Protein AF-A0A250IWF0-F1 (afdb_monomer)

Solvent-accessible surface area (backbone atoms only — not comparable to full-atom values): 4258 Å² total; per-residue (Å²): 131,84,85,50,72,67,59,52,45,53,52,52,40,51,57,14,39,53,51,7,66,78,68,77,53,50,27,41,60,29,37,65,70,46,40,82,64,48,51,62,54,48,43,73,75,38,72,87,56,53,68,68,57,53,54,51,49,49,51,47,53,18,45,44,58,61,49,45,81,69,59,92,76,136

Radius of gyration: 12.4 Å; Cα contacts (8 Å, |Δi|>4): 55; chains: 1; bounding box: 32×20×33 Å

Mean predicted aligned error: 4.97 Å

Sequence (74 aa):
MSQTWDDYCLECVEEAREYATNNGTTIQTAMLHILSLLIPRAMARFPDLDLRVALHELAWWAARADNGALGKSG

Organism: NCBI:txid43

Structure (mmCIF, N/CA/C/O backbone):
data_AF-A0A250IWF0-F1
#
_entry.id   AF-A0A250IWF0-F1
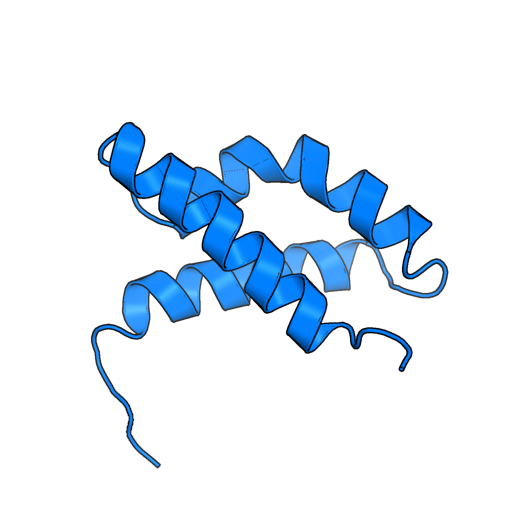#
loop_
_atom_site.group_PDB
_atom_site.id
_atom_site.type_symbol
_atom_site.label_atom_id
_atom_site.label_alt_id
_atom_site.label_comp_id
_atom_site.label_asym_id
_atom_site.label_entity_id
_atom_site.label_seq_id
_atom_site.pdbx_PDB_ins_code
_atom_site.Cartn_x
_atom_site.Cartn_y
_atom_site.Cartn_z
_atom_site.occupancy
_atom_site.B_iso_or_equiv
_atom_site.auth_seq_id
_atom_site.auth_comp_id
_atom_site.auth_asym_id
_atom_site.auth_atom_id
_atom_site.pdbx_PDB_model_num
ATOM 1 N N . MET A 1 1 ? 20.246 10.214 -3.484 1.00 53.97 1 MET A N 1
ATOM 2 C CA . MET A 1 1 ? 20.341 8.740 -3.429 1.00 53.97 1 MET A CA 1
ATOM 3 C C . MET A 1 1 ? 19.164 8.175 -4.205 1.00 53.97 1 MET A C 1
ATOM 5 O O . MET A 1 1 ? 18.107 8.793 -4.164 1.00 53.97 1 MET A O 1
ATOM 9 N N . SER A 1 2 ? 19.345 7.089 -4.956 1.00 74.44 2 SER A N 1
ATOM 10 C CA . SER A 1 2 ? 18.232 6.371 -5.589 1.00 74.44 2 SER A CA 1
ATOM 11 C C . SER A 1 2 ? 17.411 5.666 -4.509 1.00 74.44 2 SER A C 1
ATOM 13 O O . SER A 1 2 ? 17.995 5.000 -3.658 1.00 74.44 2 SER A O 1
ATOM 15 N N . GLN A 1 3 ? 16.090 5.833 -4.527 1.00 85.69 3 GLN A N 1
ATOM 16 C CA . GLN A 1 3 ? 15.173 5.124 -3.629 1.00 85.69 3 GLN A CA 1
ATOM 17 C C . GLN A 1 3 ? 15.239 3.612 -3.894 1.00 85.69 3 GLN A C 1
ATOM 19 O O . GLN A 1 3 ? 15.284 3.204 -5.057 1.00 85.69 3 GLN A O 1
ATOM 24 N N . THR A 1 4 ? 15.251 2.796 -2.841 1.00 93.44 4 THR A N 1
ATOM 25 C CA . THR A 1 4 ? 15.194 1.333 -2.972 1.00 93.44 4 THR A CA 1
ATOM 26 C C . THR A 1 4 ? 13.751 0.839 -3.115 1.00 93.44 4 THR A C 1
ATOM 28 O O . THR A 1 4 ? 12.798 1.581 -2.876 1.00 93.44 4 THR A O 1
ATOM 31 N N . TRP A 1 5 ? 13.569 -0.418 -3.521 1.00 93.06 5 TRP A N 1
ATOM 32 C CA . TRP A 1 5 ? 12.235 -1.018 -3.600 1.00 93.06 5 TRP A CA 1
ATOM 33 C C . TRP A 1 5 ? 1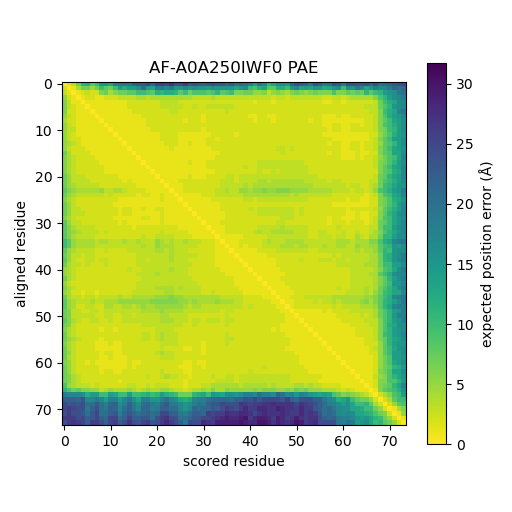1.575 -1.167 -2.216 1.00 93.06 5 TRP A C 1
ATOM 35 O O . TRP A 1 5 ? 10.386 -0.884 -2.078 1.00 93.06 5 TRP A O 1
ATOM 45 N N . ASP A 1 6 ? 12.352 -1.498 -1.180 1.00 93.25 6 ASP A N 1
ATOM 46 C CA . ASP A 1 6 ? 11.861 -1.561 0.203 1.00 93.25 6 ASP A CA 1
ATOM 47 C C . ASP A 1 6 ? 11.389 -0.187 0.698 1.00 93.25 6 ASP A C 1
ATOM 49 O O . ASP A 1 6 ? 10.303 -0.082 1.269 1.00 93.25 6 ASP A O 1
ATOM 53 N N . ASP A 1 7 ? 12.151 0.880 0.420 1.00 93.81 7 ASP A N 1
ATOM 54 C CA . ASP A 1 7 ? 11.742 2.253 0.759 1.00 93.81 7 ASP A CA 1
ATOM 55 C C . ASP A 1 7 ? 10.411 2.612 0.082 1.00 93.81 7 ASP A C 1
ATOM 57 O O . ASP A 1 7 ? 9.518 3.187 0.703 1.00 93.81 7 ASP A O 1
ATOM 61 N N . TYR A 1 8 ? 10.255 2.237 -1.191 1.00 94.25 8 TYR A N 1
ATOM 62 C CA . TYR A 1 8 ? 9.021 2.468 -1.936 1.00 94.25 8 TYR A CA 1
ATOM 63 C C . TYR A 1 8 ? 7.836 1.670 -1.367 1.00 94.25 8 TYR A C 1
ATOM 65 O O . TYR A 1 8 ? 6.725 2.196 -1.262 1.00 94.25 8 TYR A O 1
ATOM 73 N N . CYS A 1 9 ? 8.053 0.416 -0.960 1.00 94.81 9 CYS A N 1
ATOM 74 C CA . CYS A 1 9 ? 7.023 -0.388 -0.302 1.00 94.81 9 CYS A CA 1
ATOM 75 C C . CYS A 1 9 ? 6.575 0.234 1.024 1.00 94.81 9 CYS A C 1
ATOM 77 O O . CYS A 1 9 ? 5.378 0.256 1.311 1.00 94.81 9 CYS A O 1
ATOM 79 N N . LEU A 1 10 ? 7.511 0.771 1.812 1.00 94.31 10 LEU A N 1
ATOM 80 C CA . LEU A 1 10 ? 7.203 1.470 3.060 1.00 94.31 10 LEU A CA 1
ATOM 81 C C . LEU A 1 10 ? 6.365 2.732 2.817 1.00 94.31 10 LEU A C 1
ATOM 83 O O . LEU A 1 10 ? 5.373 2.939 3.513 1.00 94.31 10 LEU A O 1
ATOM 87 N N . GLU A 1 11 ? 6.697 3.535 1.802 1.00 94.88 11 GLU A N 1
ATOM 88 C CA . GLU A 1 11 ? 5.883 4.696 1.408 1.00 94.88 11 GLU A CA 1
ATOM 89 C C . GLU A 1 11 ? 4.454 4.285 1.024 1.00 94.88 11 GLU A C 1
ATOM 91 O O . GLU A 1 11 ? 3.484 4.874 1.503 1.00 94.88 11 GLU A O 1
ATOM 96 N N . CYS A 1 12 ? 4.308 3.218 0.234 1.00 95.69 12 CYS A N 1
ATOM 97 C CA . CYS A 1 12 ? 2.998 2.684 -0.142 1.00 95.69 12 CYS A CA 1
ATOM 98 C C . CYS A 1 12 ? 2.187 2.205 1.073 1.00 95.69 12 CYS A C 1
ATOM 100 O O . CYS A 1 12 ? 0.966 2.370 1.112 1.00 95.69 12 CYS A O 1
ATOM 102 N N . VAL A 1 13 ? 2.845 1.595 2.065 1.00 95.81 13 VAL A N 1
ATOM 103 C CA . VAL A 1 13 ? 2.203 1.179 3.321 1.00 95.81 13 VAL A CA 1
ATOM 104 C C . VAL A 1 13 ? 1.690 2.383 4.103 1.00 95.81 13 VAL A C 1
ATOM 106 O O . VAL A 1 13 ? 0.593 2.307 4.652 1.00 95.81 13 VAL A O 1
ATOM 109 N N . GLU A 1 14 ? 2.430 3.489 4.144 1.00 95.56 14 GLU A N 1
ATOM 110 C CA . GLU A 1 14 ? 1.983 4.699 4.838 1.00 95.56 14 GLU A CA 1
ATOM 111 C C . GLU A 1 14 ? 0.814 5.386 4.111 1.00 95.56 14 GLU A C 1
ATOM 113 O O . GLU A 1 14 ? -0.155 5.771 4.769 1.00 95.56 14 GLU A O 1
ATOM 118 N N . GLU A 1 15 ? 0.808 5.419 2.771 1.00 95.31 15 GLU A N 1
ATOM 119 C CA . GLU A 1 15 ? -0.371 5.849 1.993 1.00 95.31 15 GLU A CA 1
ATOM 120 C C . GLU A 1 15 ? -1.599 4.968 2.308 1.00 95.31 15 GLU A C 1
ATOM 122 O O . GLU A 1 15 ? -2.702 5.464 2.567 1.00 95.31 15 GLU A O 1
ATOM 127 N N . ALA A 1 16 ? -1.415 3.642 2.347 1.00 95.69 16 ALA A N 1
ATOM 128 C CA . ALA A 1 16 ? -2.479 2.708 2.709 1.00 95.69 16 ALA A CA 1
ATOM 129 C C . ALA A 1 16 ? -2.938 2.886 4.168 1.00 95.69 16 ALA A C 1
ATOM 131 O O . ALA A 1 16 ? -4.128 2.763 4.453 1.00 95.69 16 ALA A O 1
ATOM 132 N N . ARG A 1 17 ? -2.030 3.206 5.097 1.00 95.62 17 ARG A N 1
ATOM 133 C CA . ARG A 1 17 ? -2.339 3.455 6.514 1.00 95.62 17 ARG A CA 1
ATOM 134 C C . ARG A 1 17 ? -3.201 4.696 6.702 1.00 95.62 17 ARG A C 1
ATOM 136 O O . ARG A 1 17 ? -4.143 4.665 7.501 1.00 95.62 17 ARG A O 1
ATOM 143 N N . GLU A 1 18 ? -2.908 5.772 5.981 1.00 95.31 18 GLU A N 1
ATOM 144 C CA . GLU A 1 18 ? -3.723 6.987 6.014 1.00 95.31 18 GLU A CA 1
ATOM 145 C C . GLU A 1 18 ? -5.149 6.691 5.531 1.00 95.31 18 GLU A C 1
ATOM 147 O O . GLU A 1 18 ? -6.125 6.996 6.224 1.00 95.31 18 GLU A O 1
ATOM 152 N N . TYR A 1 19 ? -5.278 5.997 4.395 1.00 94.38 19 TYR A N 1
ATOM 153 C CA . TYR A 1 19 ? -6.579 5.556 3.894 1.00 94.38 19 TYR A CA 1
ATOM 154 C C . TYR A 1 19 ? -7.302 4.653 4.903 1.00 94.38 19 TYR A C 1
ATOM 156 O O . TYR A 1 19 ? -8.487 4.855 5.173 1.00 94.38 19 TYR A O 1
ATOM 164 N N . ALA A 1 20 ? -6.601 3.673 5.478 1.00 95.94 20 ALA A N 1
ATOM 165 C CA . ALA A 1 20 ? -7.147 2.739 6.457 1.00 95.94 20 ALA A CA 1
ATOM 166 C C . ALA A 1 20 ? -7.726 3.464 7.680 1.00 95.94 20 ALA A C 1
ATOM 168 O O . ALA A 1 20 ? -8.859 3.195 8.082 1.00 95.94 20 ALA A O 1
ATOM 169 N N . THR A 1 21 ? -6.984 4.439 8.208 1.00 95.25 21 THR A N 1
ATOM 170 C CA . THR A 1 21 ? -7.381 5.252 9.366 1.00 95.25 21 THR A CA 1
ATOM 171 C C . THR A 1 21 ? -8.627 6.082 9.065 1.00 95.25 21 THR A C 1
ATOM 173 O O . THR A 1 21 ? -9.578 6.073 9.843 1.00 95.25 21 THR A O 1
ATOM 176 N N . ASN A 1 22 ? -8.659 6.745 7.907 1.00 95.56 22 ASN A N 1
ATOM 177 C CA . ASN A 1 22 ? -9.770 7.612 7.512 1.00 95.56 22 ASN A CA 1
ATOM 178 C C . ASN A 1 22 ? -11.067 6.845 7.208 1.00 95.56 22 ASN A C 1
ATOM 180 O O . ASN A 1 22 ? -12.152 7.416 7.299 1.00 95.56 22 ASN A O 1
ATOM 184 N N . ASN A 1 23 ? -10.965 5.562 6.853 1.00 95.25 23 ASN A N 1
ATOM 185 C CA . ASN A 1 23 ? -12.104 4.739 6.439 1.00 95.25 23 ASN A CA 1
ATOM 186 C C . ASN A 1 23 ? -12.443 3.610 7.428 1.00 95.25 23 ASN A C 1
ATOM 188 O O . ASN A 1 23 ? -13.357 2.832 7.164 1.00 95.25 23 ASN A O 1
ATOM 192 N N . GLY A 1 24 ? -11.726 3.500 8.552 1.00 95.25 24 GLY A N 1
ATOM 193 C CA . GLY A 1 24 ? -11.966 2.470 9.567 1.00 95.25 24 GLY A CA 1
ATOM 194 C C . GLY A 1 24 ? -11.752 1.042 9.056 1.00 95.25 24 GLY A C 1
ATOM 195 O O . GLY A 1 24 ? -12.550 0.157 9.354 1.00 95.25 24 GLY A O 1
ATOM 196 N N . THR A 1 25 ? -10.700 0.817 8.266 1.00 95.56 25 THR A N 1
ATOM 197 C CA . THR A 1 25 ? -10.357 -0.497 7.694 1.00 95.56 25 THR A CA 1
ATOM 198 C C . THR A 1 25 ? -8.914 -0.901 8.020 1.00 95.56 25 THR A C 1
ATOM 200 O O . THR A 1 25 ? -8.200 -0.163 8.695 1.00 95.56 25 THR A O 1
ATOM 203 N N . THR A 1 26 ? -8.478 -2.085 7.580 1.00 95.12 26 THR A N 1
ATOM 204 C CA . THR A 1 26 ? -7.087 -2.547 7.726 1.00 95.12 26 THR A CA 1
ATOM 205 C C . THR A 1 26 ? -6.185 -1.973 6.633 1.00 95.12 26 THR A C 1
ATOM 207 O O . THR A 1 26 ? -6.659 -1.612 5.550 1.00 95.12 26 THR A O 1
ATOM 210 N N . ILE A 1 27 ? -4.873 -1.926 6.877 1.00 96.25 27 ILE A N 1
ATOM 211 C CA . ILE A 1 27 ? -3.879 -1.459 5.897 1.00 96.25 27 ILE A CA 1
ATOM 212 C C . ILE A 1 27 ? -3.890 -2.369 4.671 1.00 96.25 27 ILE A C 1
ATOM 214 O O . ILE A 1 27 ? -3.833 -1.884 3.546 1.00 96.25 27 ILE A O 1
ATOM 218 N N . GLN A 1 28 ? -4.034 -3.681 4.856 1.00 94.31 28 GLN A N 1
ATOM 219 C CA . GLN A 1 28 ? -4.144 -4.635 3.759 1.00 94.31 28 GLN A CA 1
ATOM 220 C C . GLN A 1 28 ? -5.365 -4.353 2.879 1.00 94.31 28 GLN A C 1
ATOM 222 O O . GLN A 1 28 ? -5.248 -4.331 1.654 1.00 94.31 28 GLN A O 1
ATOM 227 N N . THR A 1 29 ? -6.529 -4.100 3.481 1.00 95.12 29 THR A N 1
ATOM 228 C CA . THR A 1 29 ? -7.738 -3.755 2.720 1.00 95.12 29 THR A CA 1
ATOM 229 C C . THR A 1 29 ? -7.550 -2.433 1.981 1.00 95.12 29 THR A C 1
ATOM 231 O O . THR A 1 29 ? -7.853 -2.339 0.793 1.00 95.12 29 THR A O 1
ATOM 234 N N . ALA A 1 30 ? -6.990 -1.423 2.647 1.00 96.19 30 ALA A N 1
ATOM 235 C CA . ALA A 1 30 ? -6.675 -0.138 2.033 1.00 96.19 30 ALA A CA 1
ATOM 236 C C . ALA A 1 30 ? -5.697 -0.273 0.854 1.00 96.19 30 ALA A C 1
ATOM 238 O O . ALA A 1 30 ? -5.946 0.283 -0.214 1.00 96.19 30 ALA A O 1
ATOM 239 N N . MET A 1 31 ? -4.641 -1.076 1.008 1.00 95.62 31 MET A N 1
ATOM 240 C CA . MET A 1 31 ? -3.656 -1.374 -0.034 1.00 95.62 31 MET A CA 1
ATOM 241 C C . MET A 1 31 ? -4.324 -1.977 -1.275 1.00 95.62 31 MET A C 1
ATOM 243 O O . MET A 1 31 ? -4.054 -1.541 -2.390 1.00 95.62 31 MET A O 1
ATOM 247 N N . LEU A 1 32 ? -5.251 -2.927 -1.098 1.00 92.12 32 LEU A N 1
ATOM 248 C CA . LEU A 1 32 ? -6.034 -3.500 -2.202 1.00 92.12 32 LEU A CA 1
ATOM 249 C C . LEU A 1 32 ? -6.876 -2.449 -2.939 1.00 92.12 32 LEU A C 1
ATOM 251 O O . LEU A 1 32 ? -6.993 -2.517 -4.162 1.00 92.12 32 LEU A O 1
ATOM 255 N N . HIS A 1 33 ? -7.418 -1.458 -2.230 1.00 92.38 33 HIS A N 1
ATOM 256 C CA . HIS A 1 33 ? -8.173 -0.371 -2.854 1.00 92.38 33 HIS A CA 1
ATOM 257 C C . HIS A 1 33 ? -7.289 0.570 -3.682 1.00 92.38 33 HIS A C 1
ATOM 259 O O . HIS A 1 33 ? -7.681 0.966 -4.782 1.00 92.38 33 HIS A O 1
ATOM 265 N N . ILE A 1 34 ? -6.095 0.908 -3.191 1.00 91.00 34 ILE A N 1
ATOM 266 C CA . ILE A 1 34 ? -5.199 1.867 -3.859 1.00 91.00 34 ILE A CA 1
ATOM 267 C C . ILE A 1 34 ? -4.195 1.209 -4.817 1.00 91.00 34 ILE A C 1
ATOM 269 O O . ILE A 1 34 ? -3.497 1.902 -5.554 1.00 91.00 34 ILE A O 1
ATOM 273 N N . LEU A 1 35 ? -4.152 -0.123 -4.878 1.00 89.56 35 LEU A N 1
ATOM 274 C CA . LEU A 1 35 ? -3.219 -0.907 -5.696 1.00 89.56 35 LEU A CA 1
ATOM 275 C C . LEU A 1 35 ? -3.248 -0.531 -7.186 1.00 89.56 35 LEU A C 1
ATOM 277 O O . LEU A 1 35 ? -2.203 -0.479 -7.835 1.00 89.56 35 LEU A O 1
ATOM 281 N N . SER A 1 36 ? -4.429 -0.197 -7.714 1.00 88.12 36 SER A N 1
ATOM 282 C CA . SER A 1 36 ? -4.593 0.276 -9.098 1.00 88.12 36 SER A CA 1
ATOM 283 C C . SER A 1 36 ? -3.842 1.582 -9.396 1.00 88.12 36 SER A C 1
ATOM 285 O O . SER A 1 36 ? -3.469 1.822 -10.543 1.00 88.12 36 SER A O 1
ATOM 287 N N . LEU A 1 37 ? -3.580 2.402 -8.373 1.00 91.38 37 LEU A N 1
ATOM 288 C CA . LEU A 1 37 ? -2.800 3.637 -8.464 1.00 91.38 37 LEU A CA 1
ATOM 289 C C . LEU A 1 37 ? -1.307 3.386 -8.223 1.00 91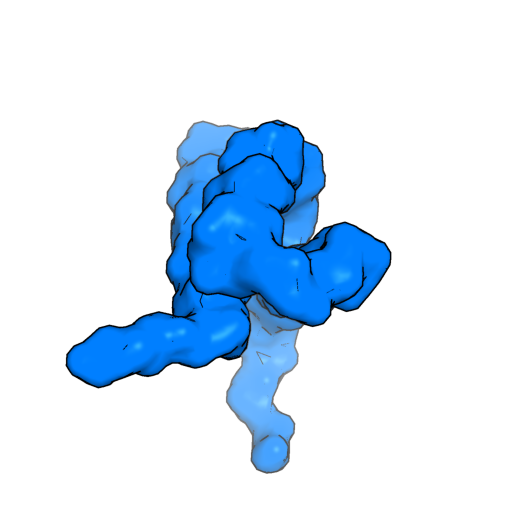.38 37 LEU A C 1
ATOM 291 O O . LEU A 1 37 ? -0.468 4.016 -8.867 1.00 91.38 37 LEU A O 1
ATOM 295 N N . LEU A 1 38 ? -0.974 2.473 -7.307 1.00 91.69 38 LEU A N 1
ATOM 296 C CA . LEU A 1 38 ? 0.408 2.199 -6.910 1.00 91.69 38 LEU A CA 1
ATOM 297 C C . LEU A 1 38 ? 1.177 1.394 -7.960 1.00 91.69 38 LEU A C 1
ATOM 299 O O . LEU A 1 38 ? 2.324 1.715 -8.253 1.00 91.69 38 LEU A O 1
ATOM 303 N N . ILE A 1 39 ? 0.552 0.397 -8.590 1.00 91.81 39 ILE A N 1
ATOM 304 C CA . ILE A 1 39 ? 1.240 -0.474 -9.554 1.00 91.81 39 ILE A CA 1
ATOM 305 C C . ILE A 1 39 ? 1.799 0.292 -10.760 1.00 91.81 39 ILE A C 1
ATOM 307 O O . ILE A 1 39 ? 2.983 0.128 -11.051 1.00 91.81 39 ILE A O 1
ATOM 311 N N . PRO A 1 40 ? 1.042 1.171 -11.446 1.00 93.44 40 PRO A N 1
ATOM 312 C CA . PRO A 1 40 ? 1.608 1.958 -12.539 1.00 93.44 40 PRO A CA 1
ATOM 313 C C . PRO A 1 40 ? 2.790 2.834 -12.101 1.00 93.44 40 PRO A C 1
ATOM 315 O O . PRO A 1 40 ? 3.759 2.971 -12.845 1.00 93.44 40 PRO A O 1
ATOM 318 N N . ARG A 1 41 ? 2.744 3.396 -10.882 1.00 93.94 41 ARG A N 1
ATOM 319 C CA . ARG A 1 41 ? 3.845 4.195 -10.316 1.00 93.94 41 ARG A CA 1
ATOM 320 C C . ARG A 1 41 ? 5.076 3.328 -10.038 1.00 93.94 41 ARG A C 1
ATOM 322 O O . ARG A 1 41 ? 6.181 3.738 -10.386 1.00 93.94 41 ARG A O 1
ATOM 329 N N . ALA A 1 42 ? 4.878 2.138 -9.473 1.00 92.88 42 ALA A N 1
ATOM 330 C CA . ALA A 1 42 ? 5.935 1.167 -9.218 1.00 92.88 42 ALA A CA 1
ATOM 331 C C . ALA A 1 42 ? 6.630 0.757 -10.522 1.00 92.88 42 ALA A C 1
ATOM 333 O O . ALA A 1 42 ? 7.846 0.867 -10.623 1.00 92.88 42 ALA A O 1
ATOM 334 N N . MET A 1 43 ? 5.866 0.384 -11.552 1.00 93.75 43 MET A N 1
ATOM 335 C CA . MET A 1 43 ? 6.417 -0.041 -12.847 1.00 93.75 43 MET A CA 1
ATOM 336 C C . MET A 1 43 ? 7.121 1.096 -13.599 1.00 93.75 43 MET A C 1
ATOM 338 O O . MET A 1 43 ? 8.113 0.862 -14.280 1.00 93.75 43 MET A O 1
ATO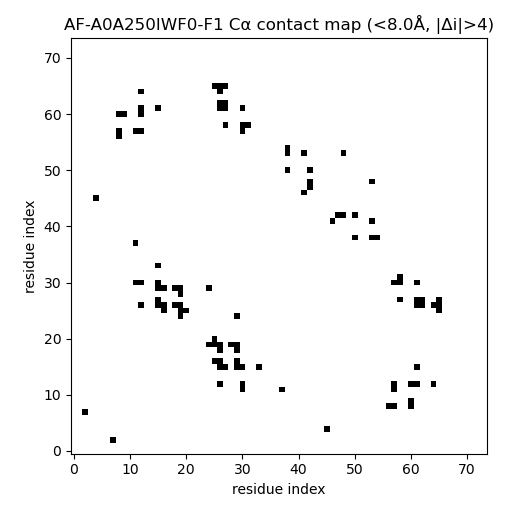M 342 N N . ALA A 1 44 ? 6.656 2.342 -13.459 1.00 94.00 44 ALA A N 1
ATOM 343 C CA . ALA A 1 44 ? 7.337 3.496 -14.047 1.00 94.00 44 ALA A CA 1
ATOM 344 C C . ALA A 1 44 ? 8.678 3.807 -13.359 1.00 94.00 44 ALA A C 1
ATOM 346 O O . ALA A 1 44 ? 9.598 4.316 -13.998 1.00 94.00 44 ALA A O 1
ATOM 347 N N . ARG A 1 45 ? 8.781 3.531 -12.055 1.00 93.31 45 ARG A N 1
ATOM 348 C CA . ARG A 1 45 ? 9.963 3.839 -11.239 1.00 93.31 45 ARG A CA 1
ATOM 349 C C . ARG A 1 45 ? 10.977 2.697 -11.199 1.00 93.31 45 ARG A C 1
ATOM 351 O O . ARG A 1 45 ? 12.174 2.958 -11.132 1.00 93.31 45 ARG A O 1
ATOM 358 N N . PHE A 1 46 ? 10.495 1.463 -11.291 1.00 94.19 46 PHE A N 1
ATOM 359 C CA . PHE A 1 46 ? 11.268 0.227 -11.297 1.00 94.19 46 PHE A CA 1
ATOM 360 C C . PHE A 1 46 ? 10.895 -0.586 -12.551 1.00 94.19 46 PHE A C 1
ATOM 362 O O . PHE A 1 46 ? 10.127 -1.541 -12.456 1.00 94.19 46 PHE A O 1
ATOM 369 N N . PRO A 1 47 ? 11.396 -0.204 -13.741 1.00 92.06 47 PRO A N 1
ATOM 370 C CA . PRO A 1 47 ? 10.986 -0.816 -15.010 1.00 92.06 47 PRO A CA 1
ATOM 371 C C . PRO A 1 47 ? 11.392 -2.290 -15.149 1.00 92.06 47 PRO A C 1
ATOM 373 O O . PRO A 1 47 ? 10.767 -3.022 -15.910 1.00 92.06 47 PRO A O 1
ATOM 376 N N . ASP A 1 48 ? 12.407 -2.727 -14.402 1.00 93.69 48 ASP A N 1
ATOM 377 C CA . ASP A 1 48 ? 12.874 -4.118 -14.379 1.00 93.69 48 ASP A CA 1
ATOM 378 C C . ASP A 1 48 ? 12.134 -4.985 -13.341 1.00 93.69 48 ASP A C 1
ATOM 380 O O . ASP A 1 48 ? 12.400 -6.183 -13.225 1.00 93.69 48 ASP A O 1
ATOM 384 N N . LEU A 1 49 ? 11.224 -4.398 -12.555 1.00 92.69 49 LEU A N 1
ATOM 385 C CA . LEU A 1 49 ? 10.477 -5.115 -11.528 1.00 92.69 49 LEU A CA 1
ATOM 386 C C . LEU A 1 49 ? 9.336 -5.920 -12.158 1.00 92.69 49 LEU A C 1
ATOM 388 O O . LEU A 1 49 ? 8.474 -5.380 -12.849 1.00 92.69 49 LEU A O 1
ATOM 392 N N . ASP A 1 50 ? 9.291 -7.217 -11.864 1.00 95.38 50 ASP A N 1
ATOM 393 C CA . ASP A 1 50 ? 8.185 -8.067 -12.293 1.00 95.38 50 ASP A CA 1
ATOM 394 C C . ASP A 1 50 ? 6.882 -7.674 -11.574 1.00 95.38 50 ASP A C 1
ATOM 396 O O . ASP A 1 50 ? 6.829 -7.527 -10.351 1.00 95.38 50 ASP A O 1
ATOM 400 N N . LEU A 1 51 ? 5.797 -7.545 -12.339 1.00 92.62 51 LEU A N 1
ATOM 401 C CA . LEU A 1 51 ? 4.490 -7.145 -11.819 1.00 92.62 51 LEU A CA 1
ATOM 402 C C . LEU A 1 51 ? 3.984 -8.070 -10.699 1.00 92.62 51 LEU A C 1
ATOM 404 O O . LEU A 1 51 ? 3.359 -7.603 -9.746 1.00 92.62 51 LEU A O 1
ATOM 408 N N . ARG A 1 52 ? 4.222 -9.384 -10.798 1.00 94.31 52 ARG A N 1
ATOM 409 C CA . ARG A 1 52 ? 3.781 -10.344 -9.775 1.00 94.31 52 ARG A CA 1
ATOM 410 C C . ARG A 1 52 ? 4.572 -10.160 -8.489 1.00 94.31 52 ARG A C 1
ATOM 412 O O . ARG A 1 52 ? 3.976 -10.261 -7.420 1.00 94.31 52 ARG A O 1
ATOM 419 N N . VAL A 1 53 ? 5.868 -9.859 -8.594 1.00 93.19 53 VAL A N 1
ATOM 420 C CA . VAL A 1 53 ? 6.716 -9.509 -7.444 1.00 93.19 53 VAL A CA 1
ATOM 421 C C . VAL A 1 53 ? 6.191 -8.237 -6.784 1.00 93.19 53 VAL A C 1
ATOM 423 O O . VAL A 1 53 ? 5.903 -8.258 -5.591 1.00 93.19 53 VAL A O 1
ATOM 426 N N . ALA A 1 54 ? 5.937 -7.179 -7.560 1.00 93.75 54 ALA A N 1
ATOM 427 C CA . ALA A 1 54 ? 5.404 -5.921 -7.035 1.00 93.75 54 ALA A CA 1
ATOM 428 C C . ALA A 1 54 ? 4.078 -6.110 -6.276 1.00 93.75 54 ALA A C 1
ATOM 430 O O . ALA A 1 54 ? 3.918 -5.626 -5.157 1.00 93.75 54 ALA A O 1
ATOM 431 N N . LEU A 1 55 ? 3.133 -6.856 -6.860 1.00 93.12 55 LEU A N 1
ATOM 432 C CA . LEU A 1 55 ? 1.849 -7.169 -6.227 1.00 93.12 55 LEU A CA 1
ATOM 433 C C . LEU A 1 55 ? 2.023 -7.964 -4.929 1.00 93.12 55 LEU A C 1
ATOM 435 O O . LEU A 1 55 ? 1.377 -7.657 -3.925 1.00 93.12 55 LEU A O 1
ATOM 439 N N . HIS A 1 56 ? 2.868 -8.997 -4.958 1.00 93.12 56 HIS A N 1
ATOM 440 C CA . HIS A 1 56 ? 3.084 -9.866 -3.808 1.00 93.12 56 HIS A CA 1
ATOM 441 C C . HIS A 1 56 ? 3.741 -9.111 -2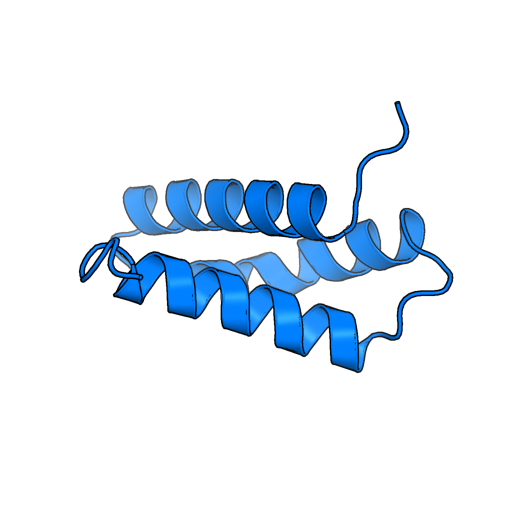.654 1.00 93.12 56 HIS A C 1
ATOM 443 O O . HIS A 1 56 ? 3.280 -9.211 -1.518 1.00 93.12 56 HIS A O 1
ATOM 449 N N . GLU A 1 57 ? 4.774 -8.324 -2.940 1.00 94.12 57 GLU A N 1
ATOM 450 C CA . GLU A 1 57 ? 5.516 -7.602 -1.914 1.00 94.12 57 GLU A CA 1
ATOM 451 C C . GLU A 1 57 ? 4.706 -6.460 -1.303 1.00 94.12 57 GLU A C 1
ATOM 453 O O . GLU A 1 57 ? 4.675 -6.343 -0.082 1.00 94.12 57 GLU A O 1
ATOM 458 N N . LEU A 1 58 ? 3.955 -5.689 -2.097 1.00 93.94 58 LEU A N 1
ATOM 459 C CA . LEU A 1 58 ? 3.065 -4.654 -1.555 1.00 93.94 58 LEU A CA 1
ATOM 460 C C . LEU A 1 58 ? 1.978 -5.251 -0.646 1.00 93.94 58 LEU A C 1
ATOM 462 O O . LEU A 1 58 ? 1.699 -4.716 0.429 1.00 93.94 58 LEU A O 1
ATOM 466 N N . ALA A 1 59 ? 1.392 -6.387 -1.040 1.00 91.62 59 ALA A N 1
ATOM 467 C CA . ALA A 1 59 ? 0.423 -7.095 -0.206 1.00 91.62 59 ALA A CA 1
ATOM 468 C C . ALA A 1 59 ? 1.067 -7.654 1.075 1.00 91.62 59 ALA A C 1
ATOM 470 O O . ALA A 1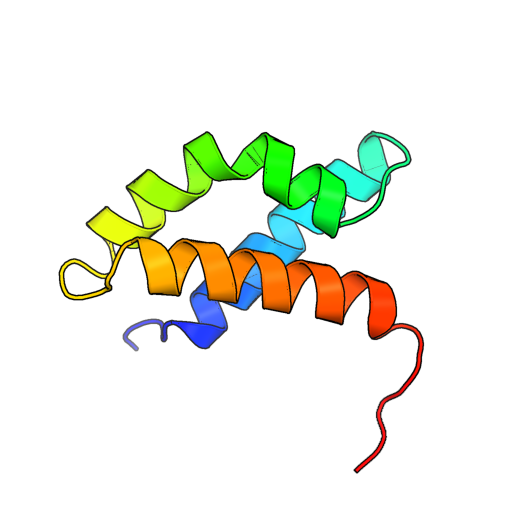 59 ? 0.471 -7.564 2.151 1.00 91.62 59 ALA A O 1
ATOM 471 N N . TRP A 1 60 ? 2.281 -8.205 0.973 1.00 93.19 60 TRP A N 1
ATOM 472 C CA . TRP A 1 60 ? 3.034 -8.723 2.113 1.00 93.19 60 TRP A CA 1
ATOM 473 C C . TRP A 1 60 ? 3.405 -7.617 3.103 1.00 93.19 60 TRP A C 1
ATOM 475 O O . TRP A 1 60 ? 3.161 -7.774 4.297 1.00 93.19 60 TRP A O 1
ATOM 485 N N . TRP A 1 61 ? 3.928 -6.485 2.627 1.00 94.69 61 TRP A N 1
ATOM 486 C CA . TRP A 1 61 ? 4.285 -5.337 3.460 1.00 94.69 61 TRP A CA 1
ATOM 487 C C . TRP A 1 61 ? 3.062 -4.751 4.172 1.00 94.69 61 TRP A C 1
ATOM 489 O O . TRP A 1 61 ? 3.127 -4.490 5.374 1.00 94.69 61 TRP A O 1
ATOM 499 N N . ALA A 1 62 ? 1.924 -4.622 3.481 1.00 94.12 62 ALA A N 1
ATOM 500 C CA . ALA A 1 62 ? 0.674 -4.163 4.088 1.00 94.12 62 ALA A CA 1
ATOM 501 C C . ALA A 1 62 ? 0.162 -5.133 5.168 1.00 94.12 62 ALA A C 1
ATOM 503 O O . ALA A 1 62 ? -0.142 -4.715 6.285 1.00 94.12 62 ALA A O 1
ATOM 504 N N . ALA A 1 63 ? 0.142 -6.438 4.877 1.00 92.19 63 ALA A N 1
ATOM 505 C CA . ALA A 1 63 ? -0.242 -7.453 5.855 1.00 92.19 63 ALA A CA 1
ATOM 506 C C . ALA A 1 63 ? 0.730 -7.493 7.045 1.00 92.19 63 ALA A C 1
ATOM 508 O O . ALA A 1 63 ? 0.311 -7.631 8.194 1.00 92.19 63 ALA A O 1
ATOM 509 N N . ARG A 1 64 ? 2.036 -7.340 6.805 1.00 92.00 64 ARG A N 1
ATOM 510 C CA . ARG A 1 64 ? 3.043 -7.229 7.864 1.00 92.00 64 ARG A CA 1
ATOM 511 C C . ARG A 1 64 ? 2.825 -5.976 8.704 1.00 92.00 64 ARG A C 1
ATOM 513 O O . ARG A 1 64 ? 3.045 -6.046 9.901 1.00 92.00 64 ARG A O 1
ATOM 520 N N . ALA A 1 65 ? 2.394 -4.859 8.127 1.00 91.62 65 ALA A N 1
ATOM 521 C CA . ALA A 1 65 ? 2.108 -3.637 8.873 1.00 91.62 65 ALA A CA 1
ATOM 522 C C . ALA A 1 65 ? 0.867 -3.774 9.771 1.00 91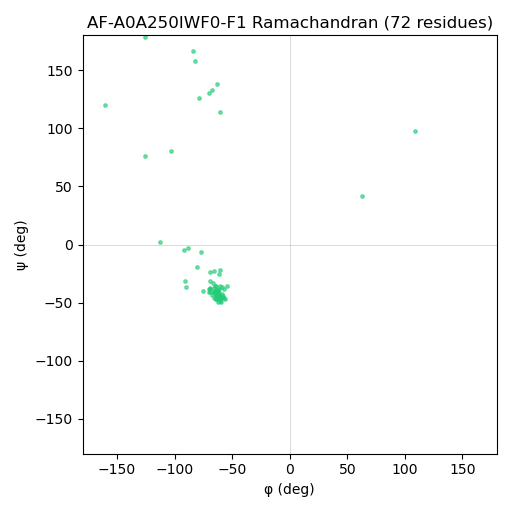.62 65 ALA A C 1
ATOM 524 O O . ALA A 1 65 ? 0.901 -3.309 10.910 1.00 91.62 65 ALA A O 1
ATOM 525 N N . ASP A 1 66 ? -0.181 -4.461 9.301 1.00 91.81 66 ASP A N 1
ATOM 526 C CA . ASP A 1 66 ? -1.349 -4.812 10.124 1.00 91.81 66 ASP A CA 1
ATOM 527 C C . ASP A 1 66 ? -0.958 -5.744 11.284 1.00 91.81 66 ASP A C 1
ATOM 529 O O . ASP A 1 66 ? -1.364 -5.540 12.428 1.00 91.81 66 ASP A O 1
ATOM 533 N N . ASN A 1 67 ? -0.118 -6.747 11.005 1.00 87.31 67 ASN A N 1
ATOM 534 C CA . ASN A 1 67 ? 0.346 -7.710 12.007 1.00 87.31 67 ASN A CA 1
ATOM 535 C C . ASN A 1 67 ? 1.501 -7.184 12.874 1.00 87.31 67 ASN A C 1
ATOM 537 O O . ASN A 1 67 ? 1.740 -7.710 13.950 1.00 87.31 67 ASN A O 1
ATOM 541 N N . GLY A 1 68 ? 2.220 -6.149 12.443 1.00 64.50 68 GLY A N 1
ATOM 542 C CA . GLY A 1 68 ? 3.432 -5.612 13.071 1.00 64.50 68 GLY A CA 1
ATOM 543 C C . GLY A 1 68 ? 3.177 -4.757 14.312 1.00 64.50 68 GLY A C 1
ATOM 544 O O . GLY A 1 68 ? 4.121 -4.436 15.034 1.00 64.50 68 GLY A O 1
ATOM 545 N N . ALA A 1 69 ? 1.910 -4.463 14.630 1.00 50.78 69 ALA A N 1
ATOM 546 C CA . ALA A 1 69 ? 1.515 -4.128 16.000 1.00 50.78 69 ALA A CA 1
ATOM 547 C C . ALA A 1 69 ? 1.809 -5.291 16.981 1.00 50.78 69 ALA A C 1
ATOM 549 O O . ALA A 1 69 ? 1.995 -5.062 18.175 1.00 50.78 69 ALA A O 1
ATOM 550 N N . LEU A 1 70 ? 1.935 -6.527 16.482 1.00 44.47 70 LEU A N 1
ATOM 551 C CA . LEU A 1 70 ? 2.417 -7.707 17.198 1.00 44.47 70 LEU A CA 1
ATOM 552 C C . LEU A 1 70 ? 3.864 -8.022 16.782 1.00 44.47 70 LEU A C 1
ATOM 554 O O . LEU A 1 70 ? 4.136 -8.927 16.001 1.00 44.47 70 LEU A O 1
ATOM 558 N N . GLY A 1 71 ? 4.809 -7.288 17.371 1.00 37.19 71 GLY A N 1
ATOM 559 C 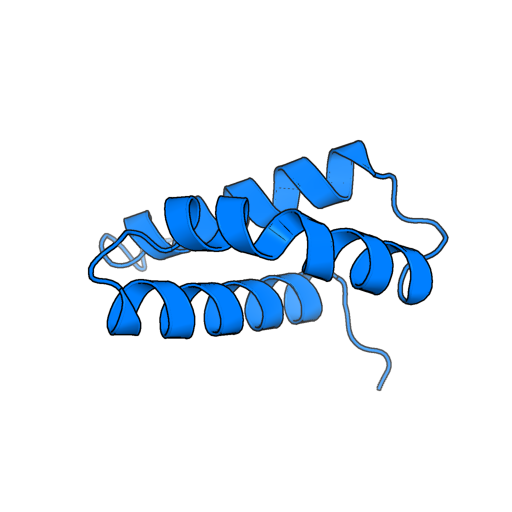CA . GLY A 1 71 ? 6.173 -7.781 17.567 1.00 37.19 71 GLY A CA 1
ATOM 560 C C . GLY A 1 71 ? 7.257 -7.147 16.695 1.00 37.19 71 GLY A C 1
ATOM 561 O O . GLY A 1 71 ? 7.606 -7.643 15.628 1.00 37.19 71 GLY A O 1
ATOM 562 N N . LYS A 1 72 ? 7.957 -6.165 17.277 1.00 44.09 72 LYS A N 1
ATOM 563 C CA . LYS A 1 72 ? 9.424 -6.213 17.246 1.00 44.09 72 LYS A CA 1
ATOM 564 C C . LYS A 1 72 ? 9.841 -7.494 17.964 1.00 44.09 72 LYS A C 1
ATOM 566 O O . LYS A 1 72 ? 9.597 -7.605 19.162 1.00 44.09 72 LYS A O 1
ATOM 571 N N . SER A 1 73 ? 10.438 -8.454 17.276 1.00 35.47 73 SER A N 1
ATOM 572 C CA . SER A 1 73 ? 11.164 -9.559 17.909 1.00 35.47 73 SER A CA 1
ATOM 573 C C . SER A 1 73 ? 12.106 -10.1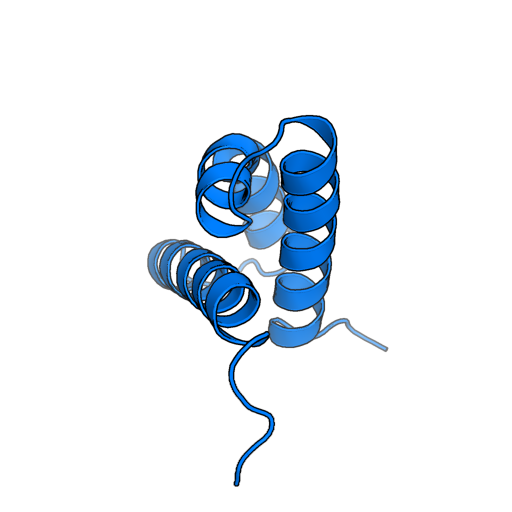89 16.889 1.00 35.47 73 SER A C 1
ATOM 575 O O . SER A 1 73 ? 11.631 -10.713 15.886 1.00 35.47 73 SER A O 1
ATOM 577 N N . GLY A 1 74 ? 13.406 -10.156 17.201 1.00 33.94 74 GLY A N 1
ATOM 578 C CA . GLY A 1 74 ? 14.453 -10.976 16.580 1.00 33.94 74 GLY A CA 1
ATOM 579 C C . GLY A 1 74 ? 15.204 -10.308 15.451 1.00 33.94 74 GLY A C 1
ATOM 580 O O . GLY A 1 74 ? 14.803 -10.537 14.294 1.00 33.94 74 GLY A O 1
#

Foldseek 3Di:
DQDDPVNLLVVLLVVLVVVCVVPVHASLVSSVVCVVVSQVVCCVSCVVDDSVNSVVSSNVSSVCVRCVVPDPDD

pLDDT: mean 88.1, std 15.44, range [33.94, 96.25]

Secondary structure (DSSP, 8-state):
-PPPHHHHHHHHHHHHHHHHHHHT--HHHHHHHHHHHHHHHHHHH-TTS-HHHHHHHHHHHHHHHHHTTS----